Protein AF-A0AAV5C5P9-F1 (afdb_monomer)

Structure (mmCIF, N/CA/C/O backbone):
data_AF-A0AAV5C5P9-F1
#
_entry.id   AF-A0AAV5C5P9-F1
#
loop_
_atom_site.group_PDB
_atom_site.id
_atom_site.type_symbol
_atom_site.label_atom_id
_atom_site.label_alt_id
_atom_site.label_comp_id
_atom_site.label_asym_id
_atom_site.label_entity_id
_atom_site.label_seq_id
_atom_site.pdbx_PDB_ins_code
_atom_site.Cartn_x
_atom_site.Cartn_y
_atom_site.Cartn_z
_atom_site.occupancy
_atom_site.B_iso_or_equiv
_atom_site.auth_seq_id
_atom_site.auth_comp_id
_atom_site.auth_asym_id
_atom_site.auth_atom_id
_atom_site.pdbx_PDB_model_num
ATOM 1 N N . MET A 1 1 ? 20.325 -8.117 -21.484 1.00 56.41 1 MET A N 1
ATOM 2 C CA . MET A 1 1 ? 19.280 -7.069 -21.425 1.00 56.41 1 MET A CA 1
ATOM 3 C C . MET A 1 1 ? 17.892 -7.715 -21.416 1.00 56.41 1 MET A C 1
ATOM 5 O O . MET A 1 1 ? 17.282 -7.836 -22.463 1.00 56.41 1 MET A O 1
ATOM 9 N N . ALA A 1 2 ? 17.400 -8.187 -20.263 1.00 76.62 2 ALA A N 1
ATOM 10 C CA . ALA A 1 2 ? 16.098 -8.875 -20.161 1.00 76.62 2 ALA A CA 1
ATOM 11 C C . ALA A 1 2 ? 15.150 -8.170 -19.168 1.00 76.62 2 ALA A C 1
ATOM 13 O O . ALA A 1 2 ? 14.639 -8.777 -18.231 1.00 76.62 2 ALA A O 1
ATOM 14 N N . TRP A 1 3 ? 14.953 -6.858 -19.336 1.00 82.69 3 TRP A N 1
ATOM 15 C CA . TRP A 1 3 ? 14.160 -6.031 -18.413 1.00 82.69 3 TRP A CA 1
ATOM 16 C C . TRP A 1 3 ? 12.664 -6.351 -18.500 1.00 82.69 3 TRP A C 1
ATOM 18 O O . TRP A 1 3 ? 12.008 -6.514 -17.475 1.00 82.69 3 TRP A O 1
ATOM 28 N N . ALA A 1 4 ? 12.145 -6.544 -19.716 1.00 80.56 4 ALA A N 1
ATOM 29 C CA . ALA A 1 4 ? 10.747 -6.904 -19.950 1.00 80.56 4 ALA A CA 1
ATOM 30 C C . ALA A 1 4 ? 10.360 -8.240 -19.291 1.00 80.56 4 ALA A C 1
ATOM 32 O O . ALA A 1 4 ? 9.290 -8.350 -18.699 1.00 80.56 4 ALA A O 1
ATOM 33 N N . LEU A 1 5 ? 11.251 -9.239 -19.324 1.00 83.38 5 LEU A N 1
ATOM 34 C CA . LEU A 1 5 ? 11.008 -10.540 -18.695 1.00 83.38 5 LEU A CA 1
ATOM 35 C C . LEU A 1 5 ? 10.961 -10.427 -17.166 1.00 83.38 5 LEU A C 1
ATOM 37 O O . LEU A 1 5 ? 10.108 -11.034 -16.529 1.00 83.38 5 LEU A O 1
ATOM 41 N N . ARG A 1 6 ? 11.829 -9.596 -16.578 1.00 83.81 6 ARG A N 1
ATOM 42 C CA . ARG A 1 6 ? 11.828 -9.323 -15.133 1.00 83.81 6 ARG A CA 1
ATOM 43 C C . ARG A 1 6 ? 10.588 -8.540 -14.692 1.00 83.81 6 ARG A C 1
ATOM 45 O O . ARG A 1 6 ? 10.036 -8.837 -13.639 1.00 83.81 6 ARG A O 1
ATOM 52 N N . LEU A 1 7 ? 10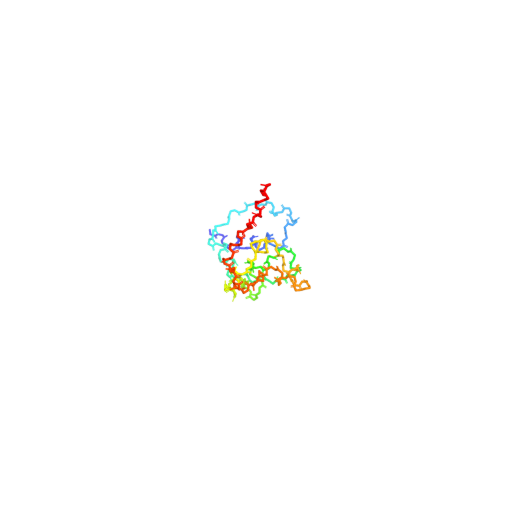.098 -7.604 -15.509 1.00 82.12 7 LEU A N 1
ATOM 53 C CA . LEU A 1 7 ? 8.808 -6.933 -15.279 1.00 82.12 7 LEU A CA 1
ATOM 54 C C . LEU A 1 7 ? 7.634 -7.919 -15.360 1.00 82.12 7 LEU A C 1
ATOM 56 O O . LEU A 1 7 ? 6.753 -7.916 -14.501 1.00 82.12 7 LEU A O 1
ATOM 60 N N . ARG A 1 8 ? 7.640 -8.798 -16.369 1.00 81.69 8 ARG A N 1
ATOM 61 C CA . ARG A 1 8 ? 6.645 -9.867 -16.531 1.00 81.69 8 ARG A CA 1
ATOM 62 C C . ARG A 1 8 ? 6.659 -10.827 -15.340 1.00 81.69 8 ARG A C 1
ATOM 64 O O . ARG A 1 8 ? 5.589 -11.264 -14.922 1.00 81.69 8 ARG A O 1
ATOM 71 N N . TRP A 1 9 ? 7.844 -11.118 -14.807 1.00 82.69 9 TRP A N 1
ATOM 72 C CA . TRP A 1 9 ? 8.045 -11.948 -13.623 1.00 82.69 9 TRP A CA 1
ATOM 73 C C . TRP A 1 9 ? 7.469 -11.298 -12.361 1.00 82.69 9 TRP A C 1
ATOM 75 O O . TRP A 1 9 ? 6.646 -11.922 -11.701 1.00 82.69 9 TRP A O 1
ATOM 85 N N . LEU A 1 10 ? 7.786 -10.022 -12.098 1.00 80.38 10 LEU A N 1
ATOM 86 C CA . LEU A 1 10 ? 7.196 -9.247 -10.991 1.00 80.38 10 LEU A CA 1
ATOM 87 C C . LEU A 1 10 ? 5.659 -9.238 -11.037 1.00 80.38 10 LEU A C 1
ATOM 89 O O . LEU A 1 10 ? 4.993 -9.319 -10.007 1.00 80.38 10 LEU A O 1
ATOM 93 N N . TRP A 1 11 ? 5.075 -9.153 -12.234 1.00 80.81 11 TRP A N 1
ATOM 94 C CA . TRP A 1 11 ? 3.623 -9.235 -12.399 1.00 80.81 11 TRP A CA 1
ATOM 95 C C . TRP A 1 11 ? 3.066 -10.632 -12.079 1.00 80.81 11 TRP A C 1
ATOM 97 O O . TRP A 1 11 ? 2.004 -10.755 -11.467 1.00 80.81 11 TRP A O 1
ATOM 107 N N . LEU A 1 12 ? 3.766 -11.688 -12.500 1.00 79.06 12 LEU A N 1
ATOM 108 C CA . LEU A 1 12 ? 3.379 -13.087 -12.276 1.00 79.06 12 LEU A CA 1
ATOM 109 C C . LEU A 1 12 ? 3.437 -13.459 -10.792 1.00 79.06 12 LEU A C 1
ATOM 111 O O . LEU A 1 12 ? 2.479 -14.027 -10.274 1.00 79.06 12 LEU A O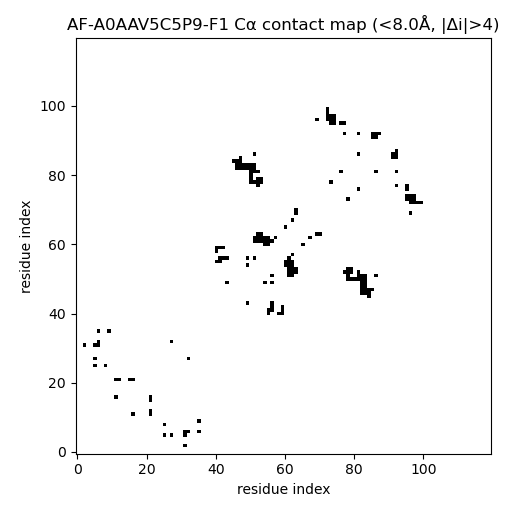 1
ATOM 115 N N . GLU A 1 13 ? 4.513 -13.060 -10.116 1.00 78.69 13 GLU A N 1
ATOM 116 C CA . GLU A 1 13 ? 4.689 -13.202 -8.668 1.00 78.69 13 GLU A CA 1
ATOM 117 C C . GLU A 1 13 ? 3.534 -12.537 -7.904 1.00 78.69 13 GLU A C 1
ATOM 119 O O . GLU A 1 13 ? 2.953 -13.130 -6.997 1.00 78.69 13 GLU A O 1
ATOM 124 N N . LYS A 1 14 ? 3.128 -11.334 -8.329 1.00 71.50 14 LYS A N 1
ATOM 125 C CA . LYS A 1 14 ? 2.049 -10.576 -7.681 1.00 71.50 14 LYS A CA 1
ATOM 126 C C . LYS A 1 14 ? 0.645 -11.136 -7.945 1.00 71.50 14 LYS A C 1
ATOM 128 O O . LYS A 1 14 ? -0.245 -10.941 -7.123 1.00 71.50 14 LYS A O 1
ATOM 133 N N . THR A 1 15 ? 0.415 -11.781 -9.089 1.00 74.44 15 THR A N 1
ATOM 134 C CA . THR A 1 15 ? -0.923 -12.269 -9.478 1.00 74.44 15 THR A CA 1
ATOM 135 C C . THR A 1 15 ? -1.220 -13.685 -9.001 1.00 74.44 15 THR A C 1
ATOM 137 O O . THR A 1 15 ? -2.387 -13.996 -8.784 1.00 74.44 15 THR A O 1
ATOM 140 N N . ASN A 1 16 ? -0.211 -14.549 -8.857 1.00 70.81 16 ASN A N 1
ATOM 141 C CA . ASN A 1 16 ? -0.415 -15.961 -8.520 1.00 70.81 16 ASN A CA 1
ATOM 142 C C . ASN A 1 16 ? 0.693 -16.491 -7.591 1.00 70.81 16 ASN A C 1
ATOM 144 O O . ASN A 1 16 ? 1.564 -17.238 -8.053 1.00 70.81 16 ASN A O 1
ATOM 148 N N . PRO A 1 17 ? 0.656 -16.152 -6.289 1.00 70.50 17 PRO A N 1
ATOM 149 C CA . PRO A 1 17 ? 1.654 -16.620 -5.328 1.00 70.50 17 PRO A CA 1
ATOM 150 C C . PRO A 1 17 ? 1.598 -18.140 -5.080 1.00 70.50 17 PRO A C 1
ATOM 152 O O . PRO A 1 17 ? 2.597 -18.722 -4.678 1.00 70.50 17 PRO A O 1
ATOM 155 N N . ASP A 1 18 ? 0.475 -18.803 -5.374 1.00 74.31 18 ASP A N 1
ATOM 156 C CA . ASP A 1 18 ? 0.268 -20.236 -5.089 1.00 74.31 18 ASP A CA 1
ATOM 157 C C . ASP A 1 18 ? 0.839 -21.178 -6.165 1.00 74.31 18 ASP A C 1
ATOM 159 O O . ASP A 1 18 ? 0.712 -22.402 -6.089 1.00 74.31 18 ASP A O 1
ATOM 163 N N . ARG A 1 19 ? 1.439 -20.628 -7.225 1.00 75.38 19 ARG A N 1
ATOM 164 C CA . ARG A 1 19 ? 2.013 -21.433 -8.308 1.00 75.38 19 ARG A CA 1
ATOM 165 C C . ARG A 1 19 ? 3.397 -21.959 -7.905 1.00 75.38 19 ARG A C 1
ATOM 167 O O . ARG A 1 19 ? 4.169 -21.228 -7.294 1.00 75.38 19 ARG A O 1
ATOM 174 N N . PRO A 1 20 ? 3.794 -23.162 -8.357 1.00 74.62 20 PRO A N 1
ATOM 175 C CA . PRO A 1 20 ? 5.098 -23.748 -8.021 1.00 74.62 20 PRO A CA 1
ATOM 176 C C . PRO A 1 20 ? 6.291 -22.888 -8.476 1.00 74.62 20 PRO A C 1
ATOM 178 O O . PRO A 1 20 ? 7.359 -22.928 -7.875 1.00 74.62 20 PRO A O 1
ATOM 181 N N . TRP A 1 21 ? 6.107 -22.057 -9.505 1.00 71.75 21 TRP A N 1
ATOM 182 C CA . TRP A 1 21 ? 7.122 -21.122 -9.997 1.00 71.75 21 TRP A CA 1
ATOM 183 C C . TRP A 1 21 ? 7.309 -19.884 -9.104 1.00 71.75 21 TRP A C 1
ATOM 185 O O . TRP A 1 21 ? 8.294 -19.177 -9.281 1.00 71.75 21 TRP A O 1
ATOM 195 N N . ALA A 1 22 ? 6.407 -19.610 -8.155 1.00 66.44 22 ALA A N 1
ATOM 196 C CA . ALA A 1 22 ? 6.495 -18.447 -7.265 1.00 66.44 22 ALA A CA 1
ATOM 197 C C . ALA A 1 22 ? 7.687 -18.526 -6.292 1.00 66.44 22 ALA A C 1
ATOM 199 O O . ALA A 1 22 ? 8.158 -17.502 -5.812 1.00 66.44 22 ALA A O 1
ATOM 200 N N . MET A 1 23 ? 8.225 -19.726 -6.043 1.00 65.69 23 MET A N 1
ATOM 201 C CA . MET A 1 23 ? 9.434 -19.914 -5.228 1.00 65.69 23 MET A CA 1
ATOM 202 C C . MET A 1 23 ? 10.736 -19.564 -5.961 1.00 65.69 23 MET A C 1
ATOM 204 O O . MET A 1 23 ? 11.804 -19.538 -5.343 1.00 65.69 23 MET A O 1
ATOM 208 N N . LEU A 1 24 ? 10.683 -19.296 -7.269 1.00 75.44 24 LEU A N 1
ATOM 209 C CA . LEU A 1 24 ? 11.865 -18.908 -8.026 1.00 75.44 24 LEU A CA 1
ATOM 210 C C . LEU A 1 24 ? 12.197 -17.435 -7.734 1.00 75.44 24 LEU A C 1
ATOM 212 O O . LEU A 1 24 ? 11.633 -16.512 -8.324 1.00 75.44 24 LEU A O 1
ATOM 216 N N . ASN A 1 25 ? 13.149 -17.231 -6.822 1.00 66.38 25 ASN A N 1
ATOM 217 C CA . ASN A 1 25 ? 13.717 -15.920 -6.520 1.00 66.38 25 ASN A CA 1
ATOM 218 C C . ASN A 1 25 ? 14.574 -15.434 -7.696 1.00 66.38 25 ASN A C 1
ATOM 220 O O . ASN A 1 25 ? 15.766 -15.728 -7.794 1.00 66.38 25 ASN A O 1
ATOM 224 N N . VAL A 1 26 ? 13.956 -14.684 -8.606 1.00 74.12 26 VAL A N 1
ATOM 225 C CA . VAL A 1 26 ? 14.674 -13.962 -9.657 1.00 74.12 26 VAL A CA 1
ATOM 226 C C . VAL A 1 26 ? 15.186 -12.655 -9.066 1.00 74.12 26 VAL A C 1
ATOM 228 O O . VAL A 1 26 ? 14.407 -11.848 -8.566 1.00 74.12 26 VAL A O 1
ATOM 231 N N . ASP A 1 27 ? 16.493 -12.419 -9.147 1.00 78.75 27 ASP A N 1
ATOM 232 C CA . ASP A 1 27 ? 17.068 -11.144 -8.727 1.00 78.75 27 ASP A CA 1
ATOM 233 C C . ASP A 1 27 ? 16.582 -10.010 -9.648 1.00 78.75 27 ASP A C 1
ATOM 235 O O . ASP A 1 27 ? 16.852 -9.985 -10.859 1.00 78.75 27 ASP A O 1
ATOM 239 N N . VAL A 1 28 ? 15.818 -9.074 -9.081 1.00 78.62 28 VAL A N 1
ATOM 240 C CA . VAL A 1 28 ? 15.257 -7.931 -9.806 1.00 78.62 28 VAL A CA 1
ATOM 241 C C . VAL A 1 28 ? 15.883 -6.635 -9.288 1.00 78.62 28 VAL A C 1
ATOM 243 O O . VAL A 1 28 ? 15.607 -6.250 -8.148 1.00 78.62 28 VAL A O 1
ATOM 246 N N . PRO A 1 29 ? 16.656 -5.917 -10.127 1.00 83.56 29 PRO A N 1
ATOM 247 C CA . PRO A 1 29 ? 17.329 -4.691 -9.737 1.00 83.56 29 PRO A CA 1
ATOM 248 C C . PRO A 1 29 ? 16.315 -3.593 -9.425 1.00 83.56 29 PRO A C 1
ATOM 250 O O . PRO A 1 29 ? 15.230 -3.522 -10.013 1.00 83.56 29 PRO A O 1
ATOM 253 N N . THR A 1 30 ? 16.703 -2.687 -8.532 1.00 82.19 30 THR A N 1
ATOM 254 C CA . THR A 1 30 ? 15.851 -1.615 -7.998 1.00 82.19 30 THR A CA 1
ATOM 255 C C . THR A 1 30 ? 15.219 -0.745 -9.089 1.00 82.19 30 THR A C 1
ATOM 257 O O . THR A 1 30 ? 14.067 -0.341 -8.965 1.00 82.19 30 THR A O 1
ATOM 260 N N . GLN A 1 31 ? 15.925 -0.518 -10.201 1.00 84.81 31 GLN A N 1
ATOM 261 C CA . GLN A 1 31 ? 15.431 0.249 -11.354 1.00 84.81 31 GLN A CA 1
ATOM 262 C C . GLN A 1 31 ? 14.195 -0.394 -11.999 1.00 84.81 31 GLN A C 1
ATOM 264 O O . GLN A 1 31 ? 13.225 0.292 -12.314 1.00 84.81 31 GLN A O 1
ATOM 269 N N . VAL A 1 32 ? 14.194 -1.722 -12.143 1.00 82.94 32 VAL A N 1
ATOM 270 C CA . VAL A 1 32 ? 13.074 -2.472 -12.728 1.00 82.94 32 VAL A CA 1
ATOM 271 C C . VAL A 1 32 ? 11.877 -2.474 -11.774 1.00 82.94 32 VAL A C 1
ATOM 273 O O . VAL A 1 32 ? 10.744 -2.312 -12.221 1.00 82.94 32 VAL A O 1
ATOM 276 N N . ARG A 1 33 ? 12.116 -2.563 -10.457 1.00 79.56 33 ARG A N 1
ATOM 277 C CA . ARG A 1 33 ? 11.062 -2.410 -9.436 1.00 79.56 33 ARG A CA 1
ATOM 278 C C . ARG A 1 33 ? 10.436 -1.012 -9.468 1.00 79.56 33 ARG A C 1
ATOM 280 O O . ARG A 1 33 ? 9.216 -0.897 -9.395 1.00 79.56 33 ARG A O 1
ATOM 287 N N . ALA A 1 34 ? 11.247 0.035 -9.625 1.00 80.75 34 ALA A N 1
ATOM 288 C CA . ALA A 1 34 ? 10.761 1.409 -9.743 1.00 80.75 34 ALA A CA 1
ATOM 289 C C . ALA A 1 34 ? 9.922 1.611 -11.017 1.00 80.75 34 ALA A C 1
ATOM 291 O O . ALA A 1 34 ? 8.819 2.147 -10.942 1.00 80.75 34 ALA A O 1
ATOM 292 N N . MET A 1 35 ? 10.388 1.115 -12.169 1.00 82.25 35 MET A N 1
ATOM 293 C CA . MET A 1 35 ? 9.615 1.145 -13.418 1.00 82.25 35 MET A CA 1
ATOM 294 C C . MET A 1 35 ? 8.290 0.387 -13.298 1.00 82.25 35 MET A C 1
ATOM 296 O O . MET A 1 35 ? 7.254 0.890 -13.734 1.00 82.25 35 MET A O 1
ATOM 300 N N . PHE A 1 36 ? 8.293 -0.795 -12.679 1.00 79.75 36 PHE A N 1
ATOM 301 C CA . PHE A 1 36 ? 7.076 -1.561 -12.409 1.00 79.75 36 PHE A CA 1
ATOM 302 C C . PHE A 1 36 ? 6.088 -0.772 -11.539 1.00 79.75 36 PHE A C 1
ATOM 304 O O . PHE A 1 36 ? 4.905 -0.707 -11.853 1.00 79.75 36 PHE A O 1
ATOM 311 N N . ALA A 1 37 ? 6.577 -0.111 -10.487 1.00 72.12 37 ALA A N 1
ATOM 312 C CA . ALA A 1 37 ? 5.752 0.689 -9.584 1.00 72.12 37 ALA A CA 1
ATOM 313 C C . ALA A 1 37 ? 5.148 1.950 -10.231 1.00 72.12 37 ALA A C 1
ATOM 315 O O . ALA A 1 37 ? 4.143 2.456 -9.735 1.00 72.12 37 ALA A O 1
ATOM 316 N N . ILE A 1 38 ? 5.764 2.472 -11.296 1.00 77.19 38 ILE A N 1
ATOM 317 C CA . ILE A 1 38 ? 5.251 3.617 -12.066 1.00 77.19 38 ILE A CA 1
ATOM 318 C C . ILE A 1 38 ? 4.272 3.149 -13.153 1.00 77.19 38 ILE A C 1
ATOM 320 O O . ILE A 1 38 ? 3.252 3.791 -13.379 1.00 77.19 38 ILE A O 1
ATOM 324 N N . SER A 1 39 ? 4.581 2.040 -13.832 1.00 73.94 39 SER A N 1
ATOM 325 C CA . SER A 1 39 ? 3.828 1.560 -15.003 1.00 73.94 39 SER A CA 1
ATOM 326 C C . SER A 1 39 ? 2.608 0.706 -14.663 1.00 73.94 39 SER A C 1
ATOM 328 O O . SER A 1 39 ? 1.665 0.651 -15.450 1.00 73.94 39 SER A O 1
ATOM 330 N N . VAL A 1 40 ? 2.601 0.033 -13.511 1.00 65.88 40 VAL A N 1
ATOM 331 C CA . VAL A 1 40 ? 1.525 -0.888 -13.138 1.00 65.88 40 VAL A CA 1
ATOM 332 C C . VAL A 1 40 ? 0.605 -0.241 -12.116 1.00 65.88 40 VAL A C 1
ATOM 334 O O . VAL A 1 40 ? 0.896 -0.185 -10.921 1.00 65.88 40 VAL A O 1
ATOM 337 N N . THR A 1 41 ? -0.569 0.179 -12.578 1.00 60.09 41 THR A N 1
ATOM 338 C CA . THR A 1 41 ? -1.679 0.536 -11.696 1.00 60.09 41 THR A CA 1
ATOM 339 C C . THR A 1 41 ? -2.327 -0.748 -11.191 1.00 60.09 41 THR A C 1
ATOM 341 O O . THR A 1 41 ? -2.920 -1.507 -11.953 1.00 60.09 41 THR A O 1
ATOM 344 N N . THR A 1 42 ? -2.182 -1.030 -9.897 1.00 60.78 42 THR A N 1
ATOM 345 C CA . THR A 1 42 ? -2.852 -2.180 -9.280 1.00 60.78 42 THR A CA 1
ATOM 346 C C . THR A 1 42 ? -4.264 -1.752 -8.904 1.00 60.78 42 THR A C 1
ATOM 348 O O . THR A 1 42 ? -4.435 -0.922 -8.015 1.00 60.78 42 THR A O 1
ATOM 351 N N . THR A 1 43 ? -5.275 -2.290 -9.582 1.00 58.69 43 THR A N 1
ATOM 352 C CA . THR A 1 43 ? -6.660 -2.154 -9.131 1.00 58.69 43 THR A CA 1
ATOM 353 C C . THR A 1 43 ? -6.852 -3.038 -7.905 1.00 58.69 43 THR A C 1
ATOM 355 O O . THR A 1 43 ? -6.454 -4.206 -7.888 1.00 58.69 43 THR A O 1
ATOM 358 N N . VAL A 1 44 ? -7.409 -2.475 -6.835 1.00 63.31 44 VAL A N 1
ATOM 359 C CA . VAL A 1 44 ? -7.721 -3.266 -5.644 1.00 63.31 44 VAL A CA 1
ATOM 360 C C . VAL A 1 44 ? -8.818 -4.245 -6.005 1.00 63.31 44 VAL A C 1
ATOM 362 O O . VAL A 1 44 ? -9.923 -3.840 -6.344 1.00 63.31 44 VAL A O 1
ATOM 365 N N . GLY A 1 45 ? -8.497 -5.535 -5.949 1.00 69.19 45 GLY A N 1
ATOM 366 C CA . GLY A 1 45 ? -9.503 -6.588 -5.965 1.00 69.19 45 GLY A CA 1
ATOM 367 C C . GLY A 1 45 ? -10.208 -6.646 -4.611 1.00 69.19 45 GLY A C 1
ATOM 368 O O . GLY A 1 45 ? -10.839 -5.700 -4.162 1.00 69.19 45 GLY A O 1
ATOM 369 N N . ASN A 1 46 ? -10.038 -7.754 -3.895 1.00 65.62 46 ASN A N 1
ATOM 370 C CA . ASN A 1 46 ? -10.741 -7.984 -2.633 1.00 65.62 46 ASN A CA 1
ATOM 371 C C . ASN A 1 46 ? -10.124 -7.236 -1.416 1.00 65.62 46 ASN A C 1
ATOM 373 O O . ASN A 1 46 ? -10.529 -7.471 -0.283 1.00 65.62 46 ASN A O 1
ATOM 377 N N . GLY A 1 47 ? -9.094 -6.400 -1.604 1.00 73.19 47 GLY A N 1
ATOM 378 C CA . GLY A 1 47 ? -8.528 -5.518 -0.563 1.00 73.19 47 GLY A CA 1
ATOM 379 C C . GLY A 1 47 ? -7.875 -6.190 0.656 1.00 73.19 47 GLY A C 1
ATOM 380 O O . GLY A 1 47 ? -7.536 -5.505 1.617 1.00 73.19 47 GLY A O 1
ATOM 381 N N . CYS A 1 48 ? -7.714 -7.517 0.645 1.00 75.19 48 CYS A N 1
ATOM 382 C CA . CYS A 1 48 ? -7.280 -8.306 1.806 1.00 75.19 48 CYS A CA 1
ATOM 383 C C . CYS A 1 48 ? -5.773 -8.276 2.065 1.00 75.19 48 CYS A C 1
ATOM 385 O O . CYS A 1 48 ? -5.343 -8.467 3.195 1.00 75.19 48 CYS A O 1
ATOM 387 N N . SER A 1 49 ? -4.980 -8.098 1.012 1.00 74.25 49 SER A N 1
ATOM 388 C CA . SER A 1 49 ? -3.514 -8.125 1.045 1.00 74.25 49 SER A CA 1
ATOM 389 C C . SER A 1 49 ? -2.887 -6.751 0.811 1.00 74.25 49 SER A C 1
ATOM 391 O O . SER A 1 49 ? -1.671 -6.616 0.871 1.00 74.25 49 SER A O 1
ATOM 393 N N . THR A 1 50 ? -3.707 -5.735 0.543 1.00 81.44 50 THR A N 1
ATOM 394 C CA . THR A 1 50 ? -3.276 -4.357 0.301 1.00 81.44 50 THR A CA 1
ATOM 395 C C . THR A 1 50 ? -3.424 -3.541 1.574 1.00 81.44 50 THR A C 1
ATOM 397 O O . THR A 1 50 ? -4.515 -3.510 2.150 1.00 81.44 50 THR A O 1
ATOM 400 N N . ILE A 1 51 ? -2.362 -2.868 1.999 1.00 86.69 51 ILE A N 1
ATOM 401 C CA . ILE A 1 51 ? -2.342 -2.006 3.182 1.00 86.69 51 ILE A CA 1
ATOM 402 C C . ILE A 1 51 ? -3.003 -0.664 2.850 1.00 86.69 51 ILE A C 1
ATOM 404 O O . ILE A 1 51 ? -2.629 0.009 1.893 1.00 86.69 51 ILE A O 1
ATOM 408 N N . PHE A 1 52 ? -3.961 -0.239 3.671 1.00 86.00 52 PHE A N 1
ATOM 409 C CA . PHE A 1 52 ? -4.782 0.947 3.416 1.00 86.00 52 PHE A CA 1
ATOM 410 C C . PHE A 1 52 ? -3.985 2.263 3.373 1.00 86.00 52 PHE A C 1
ATOM 412 O O . PHE A 1 52 ? -4.279 3.138 2.564 1.00 86.00 52 PHE A O 1
ATOM 419 N N . TRP A 1 53 ? -2.967 2.427 4.219 1.00 86.69 53 TRP A N 1
ATOM 420 C CA . TRP A 1 53 ? -2.251 3.704 4.335 1.00 86.69 53 TRP A CA 1
ATOM 421 C C . TRP A 1 53 ? -1.070 3.836 3.363 1.00 86.69 53 TRP A C 1
ATOM 423 O O . TRP A 1 53 ? -0.866 4.903 2.780 1.00 86.69 53 TRP A O 1
ATOM 433 N N . THR A 1 54 ? -0.295 2.763 3.186 1.00 83.06 54 THR A N 1
ATOM 434 C CA . THR A 1 54 ? 0.994 2.805 2.476 1.00 83.06 54 THR A CA 1
ATOM 435 C C . THR A 1 54 ? 0.919 2.336 1.030 1.00 83.06 54 THR A C 1
ATOM 437 O O . THR A 1 54 ? 1.710 2.802 0.211 1.00 83.06 54 THR A O 1
ATOM 440 N N . ASP A 1 55 ? -0.005 1.433 0.691 1.00 84.81 55 ASP A N 1
ATOM 441 C CA . ASP A 1 55 ? -0.041 0.870 -0.658 1.00 84.81 55 ASP A CA 1
ATOM 442 C C . ASP A 1 55 ? -0.730 1.808 -1.648 1.00 84.81 55 ASP A C 1
ATOM 444 O O . ASP A 1 55 ? -1.631 2.574 -1.312 1.00 84.81 55 ASP A O 1
ATOM 448 N N . ARG A 1 56 ? -0.301 1.734 -2.911 1.00 84.38 56 ARG A N 1
ATOM 449 C CA . ARG A 1 56 ? -0.825 2.548 -4.014 1.00 84.38 56 ARG A CA 1
ATOM 450 C C . ARG A 1 56 ? -2.106 1.966 -4.586 1.00 84.38 56 ARG A C 1
ATOM 452 O O . ARG A 1 56 ? -2.099 1.325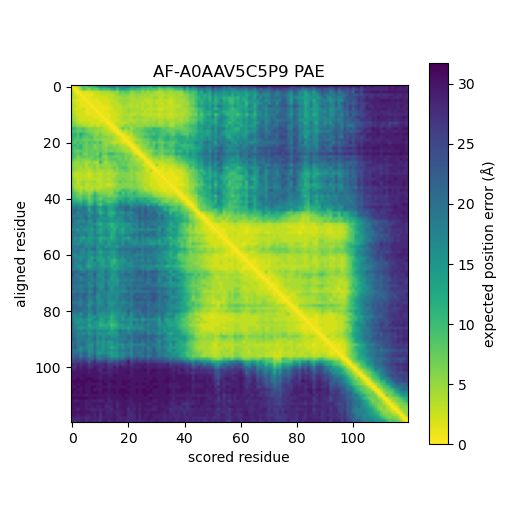 -5.637 1.00 84.38 56 ARG A O 1
ATOM 459 N N . TRP A 1 57 ? -3.188 2.154 -3.851 1.00 82.75 57 TRP A N 1
ATOM 460 C CA . TRP A 1 57 ? -4.443 1.452 -4.083 1.00 82.75 57 TRP A CA 1
ATOM 461 C C . TRP A 1 57 ? -5.590 2.401 -4.488 1.00 82.75 57 TRP A C 1
ATOM 463 O O . TRP A 1 57 ? -6.559 1.958 -5.103 1.00 82.75 57 TRP A O 1
ATOM 473 N N . VAL A 1 58 ? -5.442 3.714 -4.257 1.00 82.25 58 VAL A N 1
ATOM 474 C CA . VAL A 1 58 ? -6.401 4.760 -4.658 1.00 82.25 58 VAL A CA 1
ATOM 475 C C . VAL A 1 58 ? -5.859 5.504 -5.875 1.00 82.25 58 VAL A C 1
ATOM 477 O O . VAL A 1 58 ? -4.896 6.257 -5.764 1.00 82.25 58 VAL A O 1
ATOM 480 N N . HIS A 1 59 ? -6.450 5.292 -7.055 1.00 77.44 59 HIS A N 1
ATOM 481 C CA . HIS A 1 59 ? -6.018 5.931 -8.313 1.00 77.44 59 HIS A CA 1
ATOM 482 C C . HIS A 1 59 ? -4.501 5.818 -8.588 1.00 77.44 59 HIS A C 1
ATOM 484 O O . HIS A 1 59 ? -3.881 6.735 -9.124 1.00 77.44 59 HIS A O 1
ATOM 490 N N . GLY A 1 60 ? -3.882 4.701 -8.187 1.00 77.19 60 GLY A N 1
ATOM 491 C CA . GLY A 1 60 ? -2.438 4.481 -8.336 1.00 77.19 60 GLY A CA 1
ATOM 492 C C . GLY A 1 60 ? -1.552 5.272 -7.364 1.00 77.19 60 GLY A C 1
ATOM 493 O O . GLY A 1 60 ? -0.333 5.24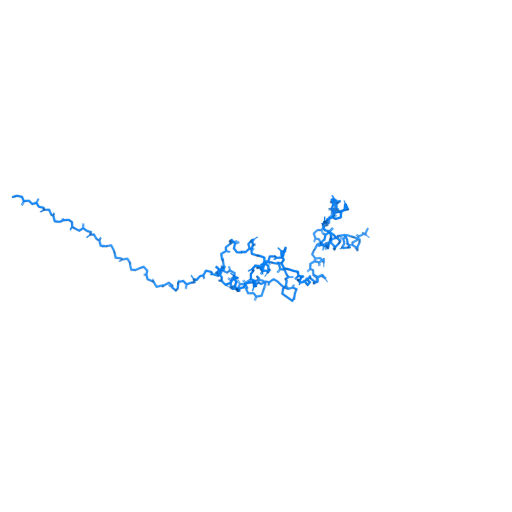4 -7.513 1.00 77.19 60 GLY A O 1
ATOM 494 N N . LYS A 1 61 ? -2.135 5.937 -6.364 1.00 81.25 61 LYS A N 1
ATOM 495 C CA . LYS A 1 61 ? -1.443 6.626 -5.268 1.00 81.25 61 LYS A CA 1
ATOM 496 C C . LYS A 1 61 ? -1.774 5.981 -3.929 1.00 81.25 61 LYS A C 1
ATOM 498 O O . LYS A 1 61 ? -2.780 5.276 -3.790 1.00 81.25 61 LYS A O 1
ATOM 503 N N . SER A 1 62 ? -0.901 6.184 -2.950 1.00 85.69 62 SER A N 1
ATOM 504 C CA . SER A 1 62 ? -1.178 5.794 -1.567 1.00 85.69 62 SER A CA 1
ATOM 505 C C . SER A 1 62 ? -1.890 6.915 -0.818 1.00 85.69 62 SER A C 1
ATOM 507 O O . SER A 1 62 ? -1.795 8.089 -1.186 1.00 85.69 62 SER A O 1
ATOM 509 N N . LEU A 1 63 ? -2.591 6.575 0.264 1.00 85.88 63 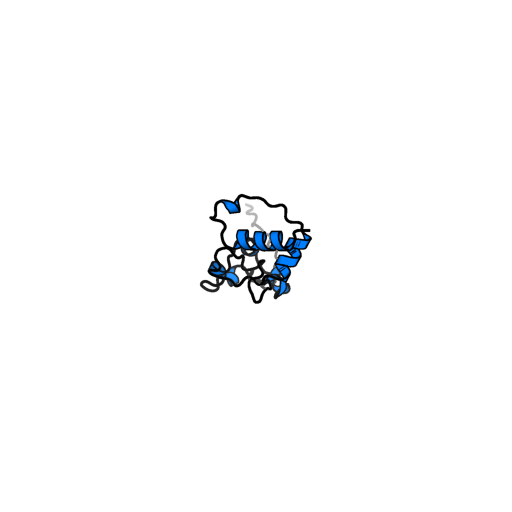LEU A N 1
ATOM 510 C CA . LEU A 1 63 ? -3.206 7.592 1.116 1.00 85.88 63 LEU A CA 1
ATOM 511 C C . LEU A 1 63 ? -2.146 8.460 1.810 1.00 85.88 63 LEU A C 1
ATOM 513 O O . LEU A 1 63 ? -2.383 9.638 2.043 1.00 85.88 63 LEU A O 1
ATOM 517 N N . GLN A 1 64 ? -0.952 7.913 2.053 1.00 84.62 64 GLN A N 1
ATOM 518 C CA . GLN A 1 64 ? 0.221 8.672 2.490 1.00 84.62 64 GLN A CA 1
ATOM 519 C C . GLN A 1 64 ? 0.634 9.767 1.492 1.00 84.62 64 GLN A C 1
ATOM 521 O O . GLN A 1 64 ? 1.002 10.864 1.907 1.00 84.62 64 GLN A O 1
ATOM 526 N N . GLU A 1 65 ? 0.594 9.479 0.188 1.00 86.00 65 GLU A N 1
ATOM 527 C CA . GLU A 1 65 ? 0.914 10.455 -0.864 1.00 86.00 65 GLU A CA 1
ATOM 528 C C . GLU A 1 65 ? -0.204 11.495 -1.035 1.00 86.00 65 GLU A C 1
ATOM 530 O O . GLU A 1 65 ? 0.075 12.653 -1.337 1.00 86.00 65 GLU A O 1
ATOM 535 N N . LEU A 1 66 ? -1.464 11.094 -0.846 1.00 85.81 66 LEU A N 1
ATOM 536 C CA . LEU A 1 66 ? -2.631 11.970 -1.000 1.00 85.81 66 LEU A CA 1
ATOM 537 C C . LEU A 1 66 ? -2.887 12.858 0.224 1.00 85.81 66 LEU A C 1
ATOM 539 O O . LEU A 1 66 ? -3.295 14.005 0.077 1.00 85.81 66 LEU A O 1
ATOM 543 N N . ALA A 1 67 ? -2.652 12.333 1.423 1.00 83.69 67 ALA A N 1
ATOM 544 C CA . ALA A 1 67 ? -2.959 12.975 2.693 1.00 83.69 67 ALA A CA 1
ATOM 545 C C . ALA A 1 67 ? -1.775 12.857 3.662 1.00 83.69 67 ALA A C 1
ATOM 547 O O . ALA A 1 67 ? -1.896 12.360 4.783 1.00 83.69 67 ALA A O 1
ATOM 548 N N . SER A 1 68 ? -0.614 13.352 3.234 1.00 82.81 68 SER A N 1
ATOM 549 C CA . SER A 1 68 ? 0.608 13.382 4.047 1.00 82.81 68 SER A CA 1
ATOM 550 C C . SER A 1 68 ? 0.409 14.097 5.387 1.00 82.81 68 SER A C 1
ATOM 552 O O . SER A 1 68 ? 0.954 13.663 6.397 1.00 82.81 68 SER A O 1
ATOM 554 N N . ALA A 1 69 ? -0.434 15.133 5.421 1.00 83.00 69 ALA A N 1
ATOM 555 C CA . ALA A 1 69 ? -0.801 15.844 6.643 1.00 83.00 69 ALA A CA 1
ATOM 556 C C . ALA A 1 69 ? -1.591 14.973 7.635 1.00 83.00 69 ALA A C 1
ATOM 558 O O . ALA A 1 69 ? -1.442 15.142 8.838 1.00 83.00 69 ALA A O 1
ATOM 559 N N . LEU A 1 70 ? -2.393 14.010 7.162 1.00 82.25 70 LEU A N 1
ATOM 560 C CA . LEU A 1 70 ? -3.101 13.080 8.049 1.00 82.25 70 LEU A CA 1
ATOM 561 C C . LEU A 1 70 ? -2.155 12.042 8.652 1.00 82.25 70 LEU A C 1
ATOM 563 O O . LEU A 1 70 ? -2.434 11.518 9.726 1.00 82.25 70 LEU A O 1
ATOM 567 N N . MET A 1 71 ? -1.009 11.771 8.019 1.00 80.44 71 MET A N 1
ATOM 568 C CA . MET A 1 71 ? -0.063 10.778 8.526 1.00 80.44 71 MET A CA 1
ATOM 569 C C . MET A 1 71 ? 0.477 11.128 9.912 1.00 80.44 71 MET A C 1
ATOM 571 O O . MET A 1 71 ? 0.768 10.211 10.663 1.00 80.44 71 MET A O 1
ATOM 575 N N . SER A 1 72 ? 0.587 12.400 10.307 1.00 81.25 72 SER A N 1
ATOM 576 C CA . SER A 1 72 ? 1.030 12.744 11.670 1.00 81.25 72 SER A CA 1
ATOM 577 C C . SER A 1 72 ? 0.022 12.359 12.753 1.00 81.25 72 SER A C 1
ATOM 579 O O . SER A 1 72 ? 0.405 12.201 13.909 1.00 81.25 72 SER A O 1
ATOM 581 N N . PHE A 1 73 ? -1.245 12.184 12.382 1.00 82.88 73 PHE A N 1
ATOM 582 C CA . PHE A 1 73 ? -2.350 11.942 13.304 1.00 82.88 73 PHE A CA 1
ATOM 583 C C . PHE A 1 73 ? -2.793 10.489 13.335 1.00 82.88 73 PHE A C 1
ATOM 585 O O . PHE A 1 73 ? -3.804 10.191 13.941 1.00 82.88 73 PHE A O 1
ATOM 592 N N . VAL A 1 74 ? -2.100 9.566 12.676 1.00 83.62 74 VAL A N 1
ATOM 593 C CA . VAL A 1 74 ? -2.558 8.176 12.593 1.00 83.62 74 VAL A CA 1
ATOM 594 C C . VAL A 1 74 ? -1.628 7.279 13.415 1.00 83.62 74 VAL A C 1
ATOM 596 O O . VAL A 1 74 ? -0.415 7.461 13.449 1.00 83.62 74 VAL A O 1
ATOM 599 N N . HIS A 1 75 ? -2.161 6.282 14.113 1.00 82.38 75 HIS A N 1
ATOM 600 C CA . HIS A 1 75 ? -1.335 5.362 14.891 1.00 82.38 75 HIS A CA 1
ATOM 601 C C . HIS A 1 75 ? -0.436 4.496 13.989 1.00 82.38 75 HIS A C 1
ATOM 603 O O . HIS A 1 75 ? -0.908 3.841 13.056 1.00 82.38 75 HIS A O 1
ATOM 609 N N . ARG A 1 76 ? 0.847 4.333 14.363 1.00 79.75 76 ARG A N 1
ATOM 610 C CA . ARG A 1 76 ? 1.806 3.434 13.671 1.00 79.75 76 ARG A CA 1
ATOM 611 C C . ARG A 1 76 ? 1.296 2.006 13.461 1.00 79.75 76 ARG A C 1
ATOM 613 O O . ARG A 1 76 ? 1.740 1.318 12.542 1.00 79.75 76 ARG A O 1
ATOM 620 N N . ARG A 1 77 ? 0.418 1.528 14.348 1.00 79.19 77 ARG A N 1
ATOM 621 C CA . ARG A 1 77 ? -0.178 0.189 14.261 1.00 79.19 77 ARG A CA 1
ATOM 622 C C . ARG A 1 77 ? -1.131 0.078 13.066 1.00 79.19 77 ARG A C 1
ATOM 624 O O . ARG A 1 77 ? -1.045 -0.916 12.348 1.00 79.19 77 ARG A O 1
ATOM 631 N N . GLY A 1 78 ? -1.959 1.099 12.828 1.00 77.50 78 GLY A N 1
ATOM 632 C CA . GLY A 1 78 ? -2.855 1.177 11.671 1.00 77.50 78 GLY A CA 1
ATOM 633 C C . GLY A 1 78 ? -2.077 1.194 10.357 1.00 77.50 78 GLY A C 1
ATOM 634 O O . GLY A 1 78 ? -2.388 0.435 9.444 1.00 77.50 78 GLY A O 1
ATOM 635 N N . TRP A 1 79 ? -0.960 1.930 10.308 1.00 76.19 79 TRP A N 1
ATOM 636 C CA . TRP A 1 79 ? -0.122 2.042 9.101 1.00 76.19 79 TRP A CA 1
ATOM 637 C C . TRP A 1 79 ? 0.426 0.720 8.581 1.00 76.19 79 TRP A C 1
ATOM 639 O O . TRP A 1 79 ? 0.649 0.588 7.386 1.00 76.19 79 TRP A O 1
ATOM 649 N N . ARG A 1 80 ? 0.716 -0.236 9.471 1.00 79.06 80 ARG A N 1
ATOM 650 C CA . ARG A 1 80 ? 1.428 -1.473 9.108 1.00 79.06 80 ARG A CA 1
ATOM 651 C C . ARG A 1 80 ? 0.525 -2.680 8.922 1.00 79.06 80 ARG A C 1
ATOM 653 O O . ARG A 1 80 ? 0.968 -3.670 8.353 1.00 79.06 80 ARG A O 1
ATOM 660 N N . LYS A 1 81 ? -0.681 -2.647 9.488 1.00 82.81 81 LYS A N 1
ATOM 661 C CA . LYS A 1 81 ? -1.538 -3.835 9.591 1.00 82.81 81 LYS A CA 1
ATOM 662 C C . LYS A 1 81 ? -2.918 -3.652 8.981 1.00 82.81 81 LYS A C 1
ATOM 664 O O . LYS A 1 81 ? -3.553 -4.656 8.680 1.00 82.81 81 LYS A O 1
ATOM 669 N N . ARG A 1 82 ? -3.394 -2.414 8.811 1.00 87.06 82 ARG A N 1
ATOM 670 C CA . ARG A 1 82 ? -4.746 -2.178 8.308 1.00 87.06 82 ARG A CA 1
ATOM 671 C C . ARG A 1 82 ? -4.803 -2.479 6.816 1.00 87.06 82 ARG A C 1
ATOM 673 O O . ARG A 1 82 ? -4.113 -1.836 6.026 1.00 87.06 82 ARG A O 1
ATOM 680 N N . THR A 1 83 ? -5.630 -3.444 6.438 1.00 88.31 83 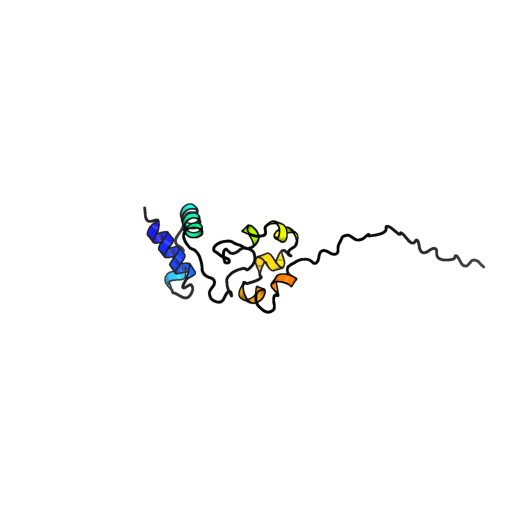THR A N 1
ATOM 681 C CA . THR A 1 83 ? -5.876 -3.782 5.034 1.00 88.31 83 THR A CA 1
ATOM 682 C C . THR A 1 83 ? -6.996 -2.913 4.475 1.00 88.31 83 THR A C 1
ATOM 684 O O . THR A 1 83 ? -7.805 -2.383 5.232 1.00 88.31 83 THR A O 1
ATOM 687 N N . VAL A 1 84 ? -7.063 -2.756 3.155 1.00 86.19 84 VAL A N 1
ATOM 688 C CA . VAL A 1 84 ? -8.108 -1.952 2.500 1.00 86.19 84 VAL A CA 1
ATOM 689 C C . VAL A 1 84 ? -9.502 -2.488 2.812 1.00 86.19 84 VAL A C 1
ATOM 691 O O . VAL A 1 84 ? -10.401 -1.702 3.095 1.00 86.19 84 VAL A O 1
ATOM 694 N N . ARG A 1 85 ? -9.683 -3.815 2.823 1.00 84.75 85 ARG A N 1
ATOM 695 C CA . ARG A 1 85 ? -10.972 -4.417 3.188 1.00 84.75 85 ARG A CA 1
ATOM 696 C C . ARG A 1 85 ? -11.376 -4.045 4.609 1.00 84.75 85 ARG A C 1
ATOM 698 O O . ARG A 1 85 ? -12.478 -3.558 4.809 1.00 84.75 85 ARG A O 1
ATOM 705 N N . ASP A 1 86 ? -10.481 -4.272 5.566 1.00 86.38 86 ASP A N 1
ATOM 706 C CA . ASP A 1 86 ? -10.764 -4.023 6.980 1.00 86.38 86 ASP A CA 1
ATOM 707 C C . ASP A 1 86 ? -10.972 -2.529 7.260 1.00 86.38 86 ASP A C 1
ATOM 709 O O . ASP A 1 86 ? -11.838 -2.160 8.038 1.00 86.38 86 ASP A O 1
ATOM 713 N N . ALA A 1 87 ? -10.214 -1.662 6.587 1.00 86.25 87 ALA A N 1
ATOM 714 C CA . ALA A 1 87 ? -10.353 -0.214 6.666 1.00 86.25 87 ALA A CA 1
ATOM 715 C C . ALA A 1 87 ? -11.708 0.292 6.160 1.00 86.25 87 ALA A C 1
ATOM 717 O O . ALA A 1 87 ? -12.327 1.130 6.817 1.00 86.25 87 ALA A O 1
ATOM 718 N N . LEU A 1 88 ? -12.139 -0.176 4.986 1.00 85.75 88 LEU A N 1
ATOM 719 C CA . LEU A 1 88 ? -13.385 0.259 4.352 1.00 85.75 88 LEU A CA 1
ATOM 720 C C . LEU A 1 88 ? -14.617 -0.360 5.012 1.00 85.75 88 LEU A C 1
ATOM 722 O O . LEU A 1 88 ? -15.690 0.241 4.982 1.00 85.75 88 LEU A O 1
ATOM 726 N N . GLN A 1 89 ? -14.469 -1.531 5.629 1.00 87.75 89 GLN A N 1
ATOM 727 C CA . GLN A 1 89 ? -15.528 -2.143 6.413 1.00 87.75 89 GLN A CA 1
ATOM 728 C C . GLN A 1 89 ? -15.838 -1.272 7.640 1.00 87.75 89 GLN A C 1
ATOM 730 O O . GLN A 1 89 ? -14.957 -0.960 8.443 1.00 87.75 89 GLN A O 1
ATOM 735 N N . ASP A 1 90 ? -17.094 -0.834 7.743 1.00 83.44 90 ASP A N 1
ATOM 736 C CA . ASP A 1 90 ? -17.623 -0.002 8.834 1.00 83.44 90 ASP A CA 1
ATOM 737 C C . ASP A 1 90 ? -16.826 1.290 9.110 1.00 83.44 90 ASP A C 1
ATOM 739 O O . ASP A 1 90 ? -16.812 1.796 10.232 1.00 83.44 90 ASP A O 1
ATOM 743 N N . ASN A 1 91 ? -16.136 1.832 8.097 1.00 82.44 91 ASN A N 1
ATOM 744 C CA . ASN A 1 91 ? -15.241 2.989 8.235 1.00 82.44 91 ASN A CA 1
ATOM 745 C C . ASN A 1 91 ? -14.184 2.829 9.347 1.00 82.44 91 ASN A C 1
ATOM 747 O O . ASN A 1 91 ? -13.751 3.816 9.949 1.00 82.44 91 ASN A O 1
ATOM 751 N N . ASN A 1 92 ? -13.725 1.602 9.615 1.00 85.38 92 ASN A N 1
ATOM 752 C CA . ASN A 1 92 ? -12.757 1.302 10.677 1.00 85.38 92 ASN A CA 1
ATOM 753 C C . ASN A 1 92 ? -11.427 2.052 10.540 1.00 85.38 92 ASN A C 1
ATOM 755 O O . ASN A 1 92 ? -10.722 2.213 11.537 1.00 85.38 92 ASN A O 1
ATOM 759 N N . TRP A 1 93 ? -11.084 2.528 9.343 1.00 86.62 93 TRP A N 1
ATOM 760 C CA . TRP A 1 93 ? -9.912 3.376 9.120 1.00 86.62 93 TRP A CA 1
ATOM 761 C C . TRP A 1 93 ? -9.917 4.656 9.970 1.00 86.62 93 TRP A C 1
ATOM 763 O O . TRP A 1 93 ? -8.852 5.134 10.352 1.00 86.62 93 TRP A O 1
ATOM 773 N N . THR A 1 94 ? -11.093 5.181 10.325 1.00 86.19 94 THR A N 1
ATOM 774 C CA . THR A 1 94 ? -11.225 6.366 11.191 1.00 86.19 94 THR A CA 1
ATOM 775 C C . THR A 1 94 ? -10.685 6.124 12.598 1.00 86.19 94 THR A C 1
ATOM 777 O O . THR A 1 94 ? -10.118 7.030 13.193 1.00 86.19 94 THR A O 1
ATOM 780 N N . LYS A 1 95 ? -10.745 4.881 13.095 1.00 84.25 95 LYS A N 1
ATOM 781 C CA . LYS A 1 95 ? -10.186 4.481 14.400 1.00 84.25 95 LYS A CA 1
ATOM 782 C C . LYS A 1 95 ? -8.658 4.509 14.426 1.00 84.25 95 LYS A C 1
ATOM 784 O O . LYS A 1 95 ? -8.056 4.461 15.497 1.00 84.25 95 LYS A O 1
ATOM 789 N N . ASP A 1 96 ? -8.022 4.506 13.255 1.00 84.06 96 ASP A N 1
ATOM 790 C CA . ASP A 1 96 ? -6.570 4.633 13.166 1.00 84.06 96 ASP A CA 1
ATOM 791 C C . ASP A 1 96 ? -6.129 6.086 13.364 1.00 84.06 96 ASP A C 1
ATOM 793 O O . ASP A 1 96 ? -4.978 6.308 13.746 1.00 84.06 96 ASP A O 1
ATOM 797 N N . ILE A 1 97 ? -7.024 7.050 13.123 1.00 85.00 97 ILE A N 1
ATOM 798 C CA . ILE A 1 97 ? -6.796 8.463 13.400 1.00 85.00 97 ILE A CA 1
ATOM 799 C C . ILE A 1 97 ? -6.861 8.636 14.916 1.00 85.00 97 ILE A C 1
ATOM 801 O O . ILE A 1 97 ? -7.841 8.287 15.569 1.00 85.00 97 ILE A O 1
ATOM 805 N N . ILE A 1 98 ? -5.762 9.116 15.477 1.00 80.56 98 ILE A N 1
ATOM 806 C CA . ILE A 1 98 ? -5.669 9.581 16.848 1.00 80.56 98 ILE A CA 1
ATOM 807 C C . ILE A 1 98 ? -6.666 10.720 16.950 1.00 80.56 98 ILE A C 1
ATOM 809 O O . ILE A 1 98 ? -6.530 11.720 16.243 1.00 80.56 98 ILE A O 1
ATOM 813 N N . ASP A 1 99 ? -7.662 10.556 17.815 1.00 57.94 99 ASP A N 1
ATOM 814 C CA . ASP A 1 99 ? -8.487 11.680 18.206 1.00 57.94 99 ASP A CA 1
ATOM 815 C C . ASP A 1 99 ? -7.528 12.690 18.828 1.00 57.94 99 ASP A C 1
ATOM 817 O O . ASP A 1 99 ? -6.885 12.428 19.851 1.00 57.94 99 ASP A O 1
ATOM 821 N N . CYS A 1 100 ? -7.325 13.806 18.135 1.00 49.62 100 CYS A N 1
ATOM 822 C CA . CYS A 1 100 ? -6.726 14.954 18.769 1.00 49.62 100 CYS A CA 1
ATOM 823 C C . CYS A 1 100 ? -7.745 15.355 19.833 1.00 49.62 100 CYS A C 1
ATOM 825 O O . CYS A 1 100 ? -8.661 16.122 19.549 1.00 49.62 100 CYS A O 1
ATOM 827 N N . GLU A 1 101 ? -7.573 14.875 21.066 1.00 44.84 101 GLU A N 1
ATOM 828 C CA . GLU A 1 101 ? -7.861 15.749 22.189 1.00 44.84 101 GLU A CA 1
ATOM 829 C C . GLU A 1 101 ? -7.067 17.017 21.888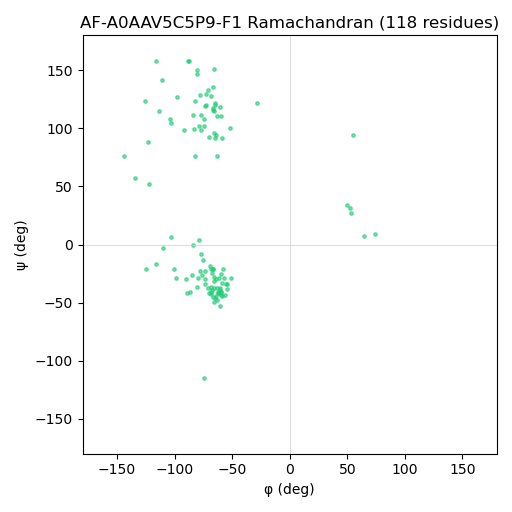 1.00 44.84 101 GLU A C 1
ATOM 831 O O . GLU A 1 101 ? -5.835 17.071 21.971 1.00 44.84 101 GLU A O 1
ATOM 836 N N . PHE A 1 102 ? -7.805 18.002 21.380 1.00 42.62 102 PHE A N 1
ATOM 837 C CA . PHE A 1 102 ? -7.507 19.409 21.469 1.00 42.62 102 PHE A CA 1
ATOM 838 C C . PHE A 1 102 ? -6.711 19.599 22.755 1.00 42.62 102 PHE A C 1
ATOM 840 O O . PHE A 1 102 ? -7.159 19.157 23.811 1.00 42.62 102 PHE A O 1
ATOM 847 N N . GLY A 1 103 ? -5.495 20.136 22.658 1.00 42.22 103 GLY A N 1
ATOM 848 C CA . GLY A 1 103 ? -4.661 20.391 23.822 1.00 42.22 103 GLY A CA 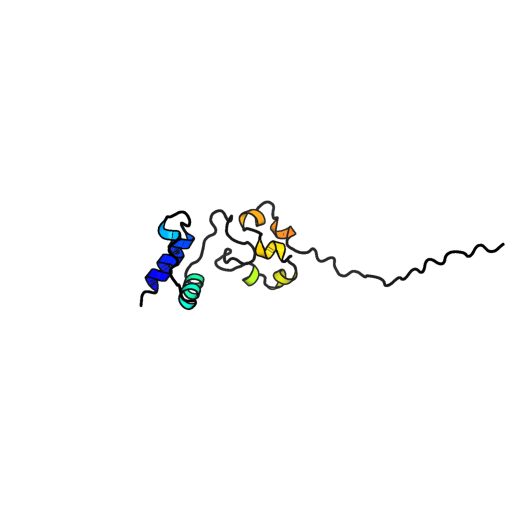1
ATOM 849 C C . GLY A 1 103 ? -5.328 21.416 24.732 1.00 42.22 103 GLY A C 1
ATOM 850 O O . GLY A 1 103 ? -4.919 22.570 24.761 1.00 42.22 103 GLY A O 1
ATOM 851 N N . GLU A 1 104 ? -6.343 21.011 25.479 1.00 41.16 104 GLU A N 1
ATOM 852 C CA . GLU A 1 104 ? -6.876 21.743 26.601 1.00 41.16 104 GLU A CA 1
ATOM 853 C C . GLU A 1 104 ? -6.136 21.249 27.838 1.00 41.16 104 GLU A C 1
ATOM 855 O O . GLU A 1 104 ? -6.400 20.199 28.411 1.00 41.16 104 GLU A O 1
ATOM 860 N N . LEU A 1 105 ? -5.136 22.056 28.195 1.00 44.31 105 LEU A N 1
ATOM 861 C CA . LEU A 1 105 ? -4.850 22.421 29.573 1.00 44.31 105 LEU A CA 1
ATOM 862 C C . LEU A 1 105 ? -4.643 21.223 30.513 1.00 44.31 105 LEU A C 1
ATOM 864 O O . LEU A 1 105 ? -5.550 20.773 31.204 1.00 44.31 105 LEU A O 1
ATOM 868 N N . ARG A 1 106 ? -3.381 20.822 30.698 1.00 37.44 106 ARG A N 1
ATOM 869 C CA . ARG A 1 106 ? -2.966 20.449 32.055 1.00 37.44 106 ARG A CA 1
ATOM 870 C C . ARG A 1 106 ? -2.804 21.752 32.842 1.00 37.44 106 ARG A C 1
ATOM 872 O O . ARG A 1 106 ? -1.767 22.397 32.671 1.00 37.44 106 ARG A O 1
ATOM 879 N N . PRO A 1 107 ? -3.744 22.180 33.707 1.00 40.69 107 PRO A N 1
ATOM 880 C CA . PRO A 1 107 ? -3.363 23.112 34.743 1.00 40.69 107 PRO A CA 1
ATOM 881 C C . PRO A 1 107 ? -2.375 22.372 35.649 1.00 40.69 107 PRO A C 1
ATOM 883 O O . PRO A 1 107 ? -2.668 21.320 36.222 1.00 40.69 107 PRO A O 1
ATOM 886 N N . HIS A 1 108 ? -1.163 22.913 35.752 1.00 43.72 108 HIS A N 1
ATOM 887 C CA . HIS A 1 108 ? -0.302 22.652 36.893 1.00 43.72 108 HIS A CA 1
ATOM 888 C C . HIS A 1 108 ? -1.057 23.109 38.142 1.00 43.72 108 HIS A C 1
ATOM 890 O O . HIS A 1 108 ? -0.969 24.265 38.545 1.00 43.72 108 HIS A O 1
ATOM 896 N N . THR A 1 109 ? -1.807 22.212 38.770 1.00 40.47 109 THR A N 1
ATOM 897 C CA . THR A 1 109 ? -2.300 22.447 40.123 1.00 40.47 109 THR A CA 1
ATOM 898 C C . THR A 1 109 ? -1.819 21.317 41.006 1.00 40.47 109 THR A C 1
ATOM 900 O O . THR A 1 109 ? -2.439 20.272 41.175 1.00 40.47 109 THR A O 1
ATOM 903 N N . SER A 1 110 ? -0.620 21.551 41.535 1.00 47.25 110 SER A N 1
ATOM 904 C CA . SER A 1 110 ? -0.076 20.841 42.679 1.00 47.25 110 SER A CA 1
ATOM 905 C C . SER A 1 110 ? -0.948 21.172 43.889 1.00 47.25 110 SER A C 1
ATOM 907 O O . SER A 1 110 ? -0.729 22.173 44.567 1.00 47.25 110 SER A O 1
ATOM 909 N N . TYR A 1 111 ? -1.967 20.359 44.155 1.00 35.28 111 TYR A N 1
ATOM 910 C CA . TYR A 1 111 ? -2.622 20.383 45.455 1.00 35.28 111 TYR A CA 1
ATOM 911 C C . TYR A 1 111 ? -1.797 19.525 46.411 1.00 35.28 111 TYR A C 1
ATOM 913 O O . TYR A 1 111 ? -1.864 18.297 46.415 1.00 35.28 111 TYR A O 1
ATOM 921 N N . LYS A 1 112 ? -0.974 20.197 47.222 1.00 50.50 112 LYS A N 1
ATOM 922 C CA . LYS A 1 112 ? -0.389 19.606 48.425 1.00 50.50 112 LYS A CA 1
ATOM 923 C C . LYS A 1 112 ? -1.529 19.265 49.382 1.00 50.50 112 LYS A C 1
ATOM 925 O O . LYS A 1 112 ? -2.139 20.161 49.959 1.00 50.50 112 LYS A O 1
ATOM 930 N N . THR A 1 113 ? -1.785 17.979 49.587 1.00 50.69 113 THR A N 1
ATOM 931 C CA . THR A 1 113 ? -2.620 17.497 50.690 1.00 50.69 113 THR A CA 1
ATOM 932 C C . THR A 1 113 ? -1.915 17.812 52.010 1.00 50.69 113 THR A C 1
ATOM 934 O O . THR A 1 113 ? -1.033 17.074 52.451 1.00 50.69 113 THR A O 1
ATOM 937 N N . ILE A 1 114 ? -2.267 18.935 52.637 1.00 50.41 114 ILE A N 1
ATOM 938 C CA . ILE A 1 114 ? -1.855 19.248 54.007 1.00 50.41 114 ILE A CA 1
ATOM 939 C C . ILE A 1 114 ? -2.692 18.359 54.928 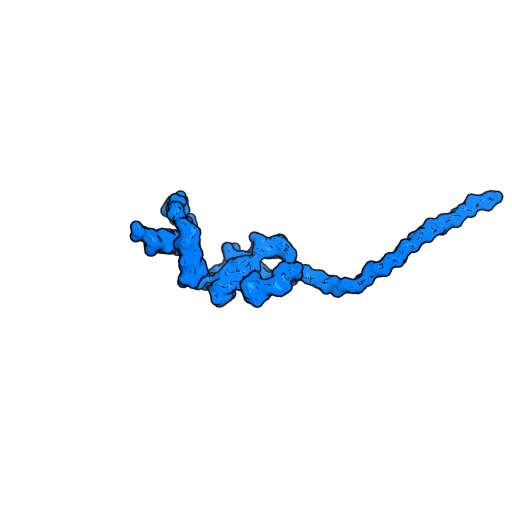1.00 50.41 114 ILE A C 1
ATOM 941 O O . ILE A 1 114 ? -3.896 18.553 55.074 1.00 50.41 114 ILE A O 1
ATOM 945 N N . ARG A 1 115 ? -2.058 17.347 55.528 1.00 47.91 115 ARG A N 1
ATOM 946 C CA . ARG A 1 115 ? -2.663 16.582 56.625 1.00 47.91 115 ARG A CA 1
ATOM 947 C C . ARG A 1 115 ? -2.713 17.475 57.872 1.00 47.91 115 ARG A C 1
ATOM 949 O O . ARG A 1 115 ? -1.680 18.061 58.202 1.00 47.91 115 ARG A O 1
ATOM 956 N N . PRO A 1 116 ? -3.838 17.563 58.599 1.00 44.38 116 PRO A N 1
ATOM 957 C CA . PRO A 1 116 ? -3.842 18.213 59.900 1.00 44.38 116 PRO A CA 1
ATOM 958 C C . PRO A 1 116 ? -3.030 17.369 60.890 1.00 44.38 116 PRO A C 1
ATOM 960 O O . PRO A 1 116 ? -3.228 16.159 61.023 1.00 44.38 116 PRO A O 1
ATOM 963 N N . ARG A 1 117 ? -2.076 18.016 61.562 1.00 43.34 117 ARG A N 1
ATOM 964 C CA . ARG A 1 117 ? -1.300 17.437 62.659 1.00 43.34 117 ARG A CA 1
ATOM 965 C C . ARG A 1 117 ? -2.188 17.476 63.901 1.00 43.34 117 ARG A C 1
ATOM 967 O O . ARG A 1 117 ? -2.372 18.536 64.487 1.00 43.34 117 ARG A O 1
ATOM 974 N N . VAL A 1 118 ? -2.775 16.338 64.258 1.00 52.75 118 VAL A N 1
ATOM 975 C CA . VAL A 1 118 ? -3.418 16.157 65.563 1.00 52.75 118 VAL A CA 1
ATOM 976 C C . VAL A 1 118 ? -2.310 16.214 66.616 1.00 52.75 118 VAL A C 1
ATOM 978 O O . VAL A 1 118 ? -1.378 15.412 66.572 1.00 52.75 118 VAL A O 1
ATOM 981 N N . GLY A 1 119 ? -2.381 17.205 67.500 1.00 54.97 119 GLY A N 1
ATOM 982 C CA . GLY A 1 119 ? -1.528 17.358 68.671 1.00 54.97 119 GLY A CA 1
ATOM 983 C C . GLY A 1 119 ? -2.419 17.499 69.898 1.00 54.97 119 GLY A C 1
ATOM 984 O O . GLY A 1 119 ? -3.317 18.337 69.901 1.00 54.97 119 GLY A O 1
ATOM 985 N N . THR A 1 120 ? -2.181 16.600 70.847 1.00 50.97 120 THR A N 1
ATOM 986 C CA . THR A 1 120 ? -2.718 16.490 72.211 1.00 50.97 120 THR A CA 1
ATOM 987 C C . THR A 1 120 ? -2.501 17.729 73.061 1.00 50.97 120 THR A C 1
ATOM 989 O O . THR A 1 120 ? -1.414 18.331 72.900 1.00 50.97 120 THR A O 1
#

Secondary structure (DSSP, 8-state):
--HHHHHHHHHHHHH-TTSGGGG------HHHHHHHHHH-----SSSSSSBTTTSS-BTTB-HHHH-TTGGGGB-HHHHHH-BHHHHHGGGGGGGGB-----------------------

Radius of gyration: 24.93 Å; Cα contacts (8 Å, |Δi|>4): 100; chains: 1; bounding box: 37×47×94 Å

Sequence (120 aa):
MAWALRLRWLWLEKTNPDRPWAMLNVDVPTQVRAMFAISVTTTVGNGCSTIFWTDRWVHGKSLQELASALMSFVHRRGWRKRTVRDALQDNNWTKDIIDCEFGELRPHTSYKTIRPRVGT

Mean predicted aligned error: 15.16 Å

Solvent-accessible surface area (backbone atoms only — not comparable to full-atom values): 7514 Å² total; per-residue (Å²): 140,65,64,69,60,50,48,54,44,57,51,46,46,73,73,44,66,87,43,86,69,48,75,61,84,70,92,72,57,68,69,58,55,51,50,45,65,72,72,54,70,51,77,67,73,82,25,74,88,42,38,47,36,68,36,44,54,58,95,57,34,20,46,47,78,75,38,55,81,56,56,82,41,39,41,75,66,39,55,76,67,35,20,36,39,61,26,65,47,91,54,46,49,60,74,29,40,54,78,74,73,69,89,73,72,84,74,90,70,86,77,77,84,77,74,84,81,88,75,134

pLDDT: mean 73.05, std 14.49, range [35.28, 88.31]

Foldseek 3Di:
DPLVVLLVVVVVLVPCVPDPCVPPDDDDDPVSVVVSLVPDDDADDQQPPAQQAQALHPVSRGVCVVCVVQVVQFAPVSRPPPTPNNCVVVVCVVVRGHPPPPPPDPPPDPDDPDDDDDDD

Organism: NCBI:txid191504